Protein AF-Q17NT8-F1 (afdb_monomer_lite)

Organism: Aedes aegypti (NCBI:txid7159)

Foldseek 3Di:
DDDDDDDDDDDDDPDDDDPVVVVVVVVVVVVVVVVVVVPPPDDDDDDDDDDDDDDDDDPDPPPPDDDPDPDDDDDDDDPPPPVVVVQCVLQVQLVVDVVLVVLQVQLCVVVVHPVLNSCSNNCPPVSVVVSVCCVPVNPDD

Radius of gyration: 32.35 Å; chains: 1; bounding box: 75×52×110 Å

Sequence (141 aa):
MKGISGGRYVKQVHHTLPGASVRLLGVLLLICLLVSTVEVSARPSDAAKPREATSSVDHRSDSVPVSHHNHKRSADENDYGDYFDDEYLHIRRCYEDEDVNELCQRCSKVTKSAIVFPMCCSNEDDTMDWCKAYVYYGIQN

pLDDT: mean 70.12, std 21.96, range [34.41, 98.19]

Secondary structure (DSSP, 8-state):
---------------PPPTHHHHHHHHHHHHHHHHHTTS---------------------------------------TTSSTTHHHHHHHHHHHH-HHHHHHHHHHHHHHT-TTHHHHHHHTGGGHHHHHHHHHHH----

Structure (mmCIF, N/CA/C/O backbone):
data_AF-Q17NT8-F1
#
_entry.id   AF-Q17NT8-F1
#
loop_
_atom_site.group_PDB
_atom_site.id
_atom_site.type_symbol
_atom_site.label_atom_id
_atom_site.label_alt_id
_atom_site.label_comp_id
_atom_site.label_asym_id
_atom_site.label_entity_id
_atom_site.label_seq_id
_atom_site.pdbx_PDB_ins_code
_atom_site.Cartn_x
_atom_site.Cartn_y
_atom_site.Cartn_z
_atom_site.occupancy
_atom_site.B_iso_or_equiv
_atom_site.auth_seq_id
_atom_site.auth_comp_id
_atom_site.auth_asym_id
_atom_site.auth_atom_id
_atom_site.pdbx_PDB_model_num
ATOM 1 N N . MET A 1 1 ? -47.546 12.580 71.188 1.00 34.81 1 MET A N 1
ATOM 2 C CA . MET A 1 1 ? -47.789 11.293 71.875 1.00 34.81 1 MET A CA 1
ATOM 3 C C . MET A 1 1 ? -47.605 10.159 70.870 1.00 34.81 1 MET A C 1
ATOM 5 O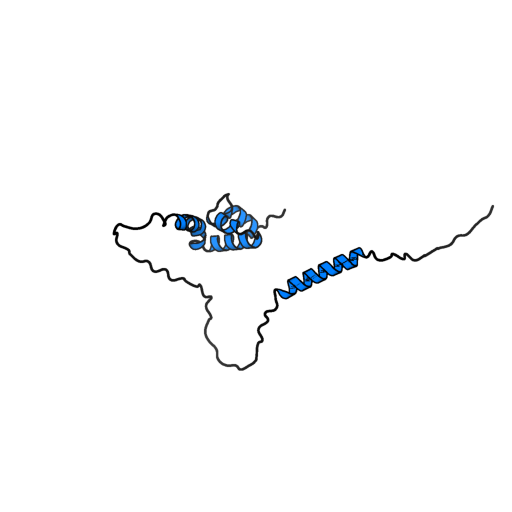 O . MET A 1 1 ? -48.212 10.224 69.819 1.00 34.81 1 MET A O 1
ATOM 9 N N . LYS A 1 2 ? -46.710 9.220 71.214 1.00 40.41 2 LYS A N 1
ATOM 10 C CA . LYS A 1 2 ? -46.534 7.807 70.804 1.00 40.41 2 LYS A CA 1
ATOM 11 C C . LYS A 1 2 ? -46.946 7.287 69.410 1.00 40.41 2 LYS A C 1
ATOM 13 O O . LYS A 1 2 ? -48.120 7.268 69.069 1.00 40.41 2 LYS A O 1
ATOM 18 N N . GLY A 1 3 ? -45.970 6.601 68.799 1.00 34.41 3 GLY A N 1
ATOM 19 C CA . GLY A 1 3 ? -46.140 5.400 67.965 1.00 34.41 3 GLY A CA 1
ATOM 20 C C . GLY A 1 3 ? -45.467 5.515 66.586 1.00 34.41 3 GLY A C 1
ATOM 21 O O . GLY A 1 3 ? -45.469 6.602 66.036 1.00 34.41 3 GLY A O 1
ATOM 22 N N . ILE A 1 4 ? -44.869 4.506 65.938 1.00 39.41 4 ILE A N 1
ATOM 23 C CA . ILE A 1 4 ? -44.655 3.065 66.177 1.00 39.41 4 ILE A CA 1
ATOM 24 C C . ILE A 1 4 ? -43.460 2.628 65.285 1.00 39.41 4 ILE A C 1
ATOM 26 O O . ILE A 1 4 ? -43.213 3.220 64.239 1.00 39.41 4 ILE A O 1
ATOM 30 N N . SER A 1 5 ? -42.746 1.594 65.737 1.00 48.81 5 SER A N 1
ATOM 31 C CA . SER A 1 5 ? -41.755 0.730 65.072 1.00 48.81 5 SER A CA 1
ATOM 32 C C . SER A 1 5 ? -41.837 0.492 63.554 1.00 48.81 5 SER A C 1
ATOM 34 O O . SER A 1 5 ? -42.912 0.332 62.990 1.00 48.81 5 SER A O 1
ATOM 36 N N . GLY A 1 6 ? -40.668 0.199 62.972 1.00 39.44 6 GLY A N 1
ATOM 37 C CA . GLY A 1 6 ? -40.493 -0.663 61.791 1.00 39.44 6 GLY A CA 1
ATOM 38 C C . GLY A 1 6 ? -39.056 -0.529 61.278 1.00 39.44 6 GLY A C 1
ATOM 39 O O . GLY A 1 6 ? -38.671 0.537 60.829 1.00 39.44 6 GLY A O 1
ATOM 40 N N . GLY A 1 7 ? -38.137 -1.476 61.463 1.00 40.62 7 GLY A N 1
ATOM 41 C CA . GLY A 1 7 ? -38.224 -2.869 61.031 1.00 40.62 7 GLY A CA 1
ATOM 42 C C . GLY A 1 7 ? -37.404 -3.002 59.742 1.00 40.62 7 GLY A C 1
ATOM 43 O O . GLY A 1 7 ? -37.854 -2.590 58.683 1.00 40.62 7 GLY A O 1
ATOM 44 N N . ARG A 1 8 ? -36.166 -3.509 59.829 1.00 48.34 8 ARG A N 1
ATOM 45 C CA . ARG A 1 8 ? -35.312 -3.779 58.659 1.00 48.34 8 ARG A CA 1
ATOM 46 C C . ARG A 1 8 ? -35.899 -4.967 57.893 1.00 48.34 8 ARG A C 1
ATOM 48 O O . ARG A 1 8 ? -35.871 -6.083 58.402 1.00 48.34 8 ARG A O 1
ATOM 55 N N . TYR A 1 9 ? -36.391 -4.739 56.680 1.00 49.81 9 TYR A N 1
ATOM 56 C CA . TYR A 1 9 ? -36.785 -5.809 55.765 1.00 49.81 9 TYR A CA 1
ATOM 57 C C . TYR A 1 9 ? -35.678 -5.992 54.728 1.00 49.81 9 TYR A C 1
ATOM 59 O O . TYR A 1 9 ? -35.537 -5.192 53.809 1.00 49.81 9 TYR A O 1
ATOM 67 N N . VAL A 1 10 ? -34.881 -7.049 54.879 1.00 50.53 10 VAL A N 1
ATOM 68 C CA . VAL A 1 10 ? -34.118 -7.616 53.764 1.00 50.53 10 VAL A CA 1
ATOM 69 C C . VAL A 1 10 ? -35.029 -8.665 53.140 1.00 50.53 10 VAL A C 1
ATOM 71 O O . VAL A 1 10 ? -35.396 -9.631 53.809 1.00 50.53 10 VAL A O 1
ATOM 74 N N . LYS A 1 11 ? -35.438 -8.472 51.885 1.00 47.47 11 LYS A N 1
ATOM 75 C CA . LYS A 1 11 ? -36.150 -9.498 51.118 1.00 47.47 11 LYS A CA 1
ATOM 76 C C . LYS A 1 11 ? -35.497 -9.666 49.753 1.00 47.47 11 LYS A C 1
ATOM 78 O O . LYS A 1 11 ? -35.242 -8.697 49.048 1.00 47.47 11 LYS A O 1
ATOM 83 N N . GLN A 1 12 ? -35.183 -10.928 49.483 1.00 42.12 12 GLN A N 1
ATOM 84 C CA . GLN A 1 12 ? -34.477 -11.468 48.330 1.00 42.12 12 GLN A CA 1
ATOM 85 C C . GLN A 1 12 ? -35.003 -10.934 47.002 1.00 42.12 12 GLN A C 1
ATOM 87 O O . GLN A 1 12 ? -36.208 -10.920 46.755 1.00 42.12 12 GLN A O 1
ATOM 92 N N . VAL A 1 13 ? -34.069 -10.601 46.115 1.00 45.03 13 VAL A N 1
ATOM 93 C CA . VAL A 1 13 ? -34.364 -10.284 44.725 1.00 45.03 13 VAL A CA 1
ATOM 94 C C . VAL A 1 13 ? -34.259 -11.578 43.922 1.00 45.03 13 VAL A C 1
ATOM 96 O O . VAL A 1 13 ? -33.178 -12.012 43.535 1.00 45.03 13 VAL A O 1
ATOM 99 N N . HIS A 1 14 ? -35.393 -12.249 43.740 1.00 47.59 14 HIS A N 1
ATOM 100 C CA . HIS A 1 14 ? -35.512 -13.365 42.810 1.00 47.59 14 HIS A CA 1
ATOM 101 C C . HIS A 1 14 ? -35.673 -12.768 41.403 1.00 47.59 14 HIS A C 1
ATOM 103 O O . HIS A 1 14 ? -36.779 -12.413 41.001 1.00 47.59 14 HIS A O 1
ATOM 109 N N . HIS A 1 15 ? -34.569 -12.600 40.671 1.00 45.94 15 HIS A N 1
ATOM 110 C CA . HIS A 1 15 ? -34.621 -12.256 39.250 1.00 45.94 15 HIS A CA 1
ATOM 111 C C . HIS A 1 15 ? -34.542 -13.530 38.411 1.00 45.94 15 HIS A C 1
ATOM 113 O O . HIS A 1 15 ? -33.501 -14.168 38.272 1.00 45.94 15 HIS A O 1
ATOM 119 N N . THR A 1 16 ? -35.698 -13.893 37.872 1.00 48.53 16 THR A N 1
ATOM 120 C CA . THR A 1 16 ? -35.925 -14.875 36.816 1.00 48.53 16 THR A CA 1
ATOM 121 C C . THR A 1 16 ? -34.963 -14.627 35.648 1.00 48.53 16 THR A C 1
ATOM 123 O O . THR A 1 16 ? -34.938 -13.527 35.094 1.00 48.53 16 THR A O 1
ATOM 126 N N . LEU A 1 17 ? -34.161 -15.632 35.274 1.00 54.56 17 LEU A N 1
ATOM 127 C CA . LEU A 1 17 ? -33.253 -15.553 34.126 1.00 54.56 17 LEU A CA 1
ATOM 128 C C . LEU A 1 17 ? -34.047 -15.299 32.827 1.00 54.56 17 LEU A C 1
ATOM 130 O O . LEU A 1 17 ? -34.965 -16.065 32.523 1.00 54.56 17 LEU A O 1
ATOM 134 N N . PRO A 1 18 ? -33.688 -14.292 32.010 1.00 51.53 18 PRO A N 1
ATOM 135 C CA . PRO A 1 18 ? -34.292 -14.110 30.698 1.00 51.53 18 PRO A CA 1
ATOM 136 C C . PRO A 1 18 ? -33.750 -15.170 29.726 1.00 51.53 18 PRO A C 1
ATOM 138 O O . PRO A 1 18 ? -32.565 -15.189 29.390 1.00 51.53 18 PRO A O 1
ATOM 141 N N . GLY A 1 19 ? -34.632 -16.037 29.220 1.00 55.44 19 GLY A N 1
ATOM 142 C CA . GLY A 1 19 ? -34.324 -17.091 28.237 1.00 55.44 19 GLY A CA 1
ATOM 143 C C . GLY A 1 19 ? -33.730 -16.609 26.900 1.00 55.44 19 GLY A C 1
ATOM 144 O O . GLY A 1 19 ? -33.328 -17.432 26.079 1.00 55.44 19 GLY A O 1
ATOM 145 N N . ALA A 1 20 ? -33.613 -15.294 26.685 1.00 55.84 20 ALA A N 1
ATOM 146 C CA . ALA A 1 20 ? -32.848 -14.705 25.584 1.00 55.84 20 ALA A CA 1
ATOM 147 C C . ALA A 1 20 ? -31.336 -14.978 25.708 1.00 55.84 20 ALA A C 1
ATOM 149 O O . ALA A 1 20 ? -30.657 -15.147 24.697 1.00 55.84 20 ALA A O 1
ATOM 150 N N . SER A 1 21 ? -30.828 -15.102 26.941 1.00 60.84 21 SER A N 1
ATOM 151 C CA . SER A 1 21 ? -29.410 -15.365 27.208 1.00 60.84 21 SER A CA 1
ATOM 152 C C . SER A 1 21 ? -28.991 -16.751 26.712 1.00 60.84 21 SER A C 1
ATOM 154 O O . SER A 1 21 ? -27.958 -16.889 26.073 1.00 60.84 21 SER A O 1
ATOM 156 N N . VAL A 1 22 ? -29.840 -17.772 26.887 1.00 61.78 22 VAL A N 1
ATOM 157 C CA . VAL A 1 22 ? -29.529 -19.158 26.486 1.00 61.78 22 VAL A CA 1
ATOM 158 C C . VAL A 1 22 ? -29.419 -19.301 24.968 1.00 61.78 22 VAL A C 1
ATOM 160 O O . VAL A 1 22 ? -28.540 -20.003 24.476 1.00 61.78 22 VAL A O 1
ATOM 163 N N . ARG A 1 23 ? -30.278 -18.603 24.212 1.00 71.06 23 ARG A N 1
ATOM 164 C CA . ARG A 1 23 ? -30.209 -18.601 22.743 1.00 71.06 23 ARG A CA 1
ATOM 165 C C . ARG A 1 23 ? -28.952 -17.893 22.247 1.00 71.06 23 ARG A C 1
ATOM 167 O O . ARG A 1 23 ? -28.292 -18.406 21.353 1.00 71.06 23 ARG A O 1
ATOM 174 N N . LEU A 1 24 ? -28.596 -16.764 22.858 1.00 74.19 24 LEU A N 1
ATOM 175 C CA . LEU A 1 24 ? -27.390 -16.017 22.504 1.00 74.19 24 LEU A CA 1
ATOM 176 C C . LEU A 1 24 ? -26.110 -16.783 22.875 1.00 74.19 24 LEU A C 1
ATOM 178 O O . LEU A 1 24 ? -25.213 -16.893 22.048 1.00 74.19 24 LEU A O 1
ATOM 182 N N . LEU A 1 25 ? -26.057 -17.383 24.069 1.00 77.00 25 LEU A N 1
ATOM 183 C CA . LEU A 1 25 ? -24.977 -18.279 24.498 1.00 77.00 25 LEU A CA 1
ATOM 184 C C . LEU A 1 25 ? -24.846 -19.488 23.567 1.00 77.00 25 LEU A C 1
ATOM 186 O O . LEU A 1 25 ? -23.733 -19.847 23.205 1.00 77.00 25 LEU A O 1
ATOM 190 N N . GLY A 1 26 ? -25.960 -20.084 23.132 1.00 83.31 26 GLY A N 1
ATOM 191 C CA . GLY A 1 26 ? -25.948 -21.186 22.169 1.00 83.31 26 GLY A CA 1
ATOM 192 C C . GLY A 1 26 ? -25.373 -20.783 20.809 1.00 83.31 26 GLY A C 1
ATOM 193 O O . GLY A 1 26 ? -24.552 -21.506 20.251 1.00 83.31 26 GLY A O 1
ATOM 194 N N . VAL A 1 27 ? -25.747 -19.605 20.301 1.00 86.75 27 VAL A N 1
ATOM 195 C CA . VAL A 1 27 ? -25.202 -19.062 19.045 1.00 86.75 27 VAL A CA 1
ATOM 196 C C . VAL A 1 27 ? -23.712 -18.736 19.185 1.00 86.75 27 VAL A C 1
ATOM 198 O O . VAL A 1 27 ? -22.933 -19.099 18.310 1.00 86.75 27 VAL A O 1
ATOM 201 N N . LEU A 1 28 ? -23.292 -18.126 20.297 1.00 84.12 28 LEU A N 1
ATOM 202 C CA . LEU A 1 28 ? -21.880 -17.836 20.568 1.00 84.12 28 LEU A CA 1
ATOM 203 C C . LEU A 1 28 ? -21.041 -19.118 20.670 1.00 84.12 28 LEU A C 1
ATOM 205 O O . LEU A 1 28 ? -19.974 -19.189 20.068 1.00 84.12 28 LEU A O 1
ATOM 209 N N . LEU A 1 29 ? -21.540 -20.155 21.352 1.00 83.62 29 LEU A N 1
ATOM 210 C CA . LEU A 1 29 ? -20.868 -21.456 21.435 1.00 83.62 29 LEU A CA 1
ATOM 211 C C . LEU A 1 29 ? -20.754 -22.136 20.063 1.00 83.62 29 LEU A C 1
ATOM 213 O O . LEU A 1 29 ? -19.698 -22.679 19.749 1.00 83.62 29 LEU A O 1
ATOM 217 N N . LEU A 1 30 ? -21.795 -22.071 19.224 1.00 85.00 30 LEU A N 1
ATOM 218 C CA . LEU A 1 30 ? -21.744 -22.588 17.852 1.00 85.00 30 LEU A CA 1
ATOM 219 C C . LEU A 1 30 ? -20.701 -21.853 17.004 1.00 85.00 30 LEU A C 1
ATOM 221 O O . LEU A 1 30 ? -19.917 -22.500 16.315 1.00 85.00 30 LEU A O 1
ATOM 225 N N . ILE A 1 31 ? -20.642 -20.521 17.090 1.00 86.56 31 ILE A N 1
ATOM 226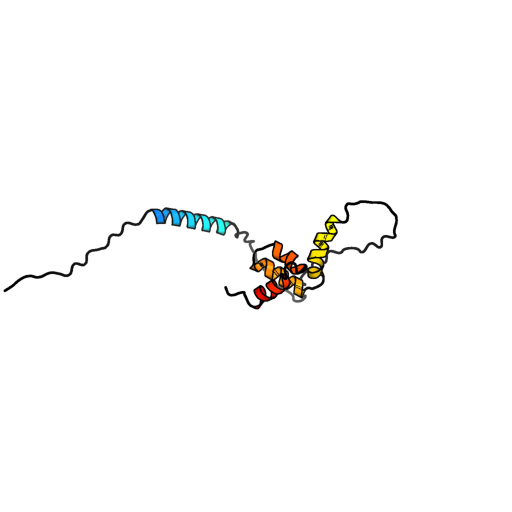 C CA . ILE A 1 31 ? -19.634 -19.720 16.384 1.00 86.56 31 ILE A CA 1
ATOM 227 C C . ILE A 1 31 ? -18.220 -20.105 16.854 1.00 86.56 31 ILE A C 1
ATOM 229 O O . ILE A 1 31 ? -17.353 -20.352 16.019 1.00 86.56 31 ILE A O 1
ATOM 233 N N . CYS A 1 32 ? -17.986 -20.244 18.164 1.00 82.19 32 CYS A N 1
ATOM 234 C CA . CYS A 1 32 ? -16.689 -20.666 18.708 1.00 82.19 32 CYS A CA 1
ATOM 235 C C . CYS A 1 32 ? -16.267 -22.069 18.242 1.00 82.19 32 CYS A C 1
ATOM 237 O O . CYS A 1 32 ? -15.095 -22.282 17.924 1.00 82.19 32 CYS A O 1
ATOM 239 N N . LEU A 1 33 ? -17.202 -23.022 18.174 1.00 80.88 33 LEU A N 1
ATOM 240 C CA . LEU A 1 33 ? -16.927 -24.372 17.675 1.00 80.88 33 LEU A CA 1
ATOM 241 C C . LEU A 1 33 ? -16.572 -24.362 16.184 1.00 80.88 33 LEU A C 1
ATOM 243 O O . LEU A 1 33 ? -15.592 -24.991 15.798 1.00 80.88 33 LEU A O 1
ATOM 247 N N . LEU A 1 34 ? -17.307 -23.606 15.361 1.00 78.25 34 LEU A N 1
ATOM 248 C CA . LEU A 1 34 ? -17.019 -23.487 13.928 1.00 78.25 34 LEU A CA 1
ATOM 249 C C . LEU A 1 34 ? -15.640 -22.858 13.677 1.00 78.25 34 LEU A C 1
ATOM 251 O O . LEU A 1 34 ? -14.883 -23.374 12.859 1.00 78.25 34 LEU A O 1
ATOM 255 N N . VAL A 1 35 ? -15.264 -21.820 14.433 1.00 75.94 35 VAL A N 1
ATOM 256 C CA . VAL A 1 35 ? -13.930 -21.193 14.341 1.00 75.94 35 VAL A CA 1
ATOM 257 C C . VAL A 1 35 ? -12.817 -22.157 14.769 1.00 75.94 35 VAL A C 1
ATOM 259 O O . VAL A 1 35 ? -11.750 -22.174 14.163 1.00 75.94 35 VAL A O 1
ATOM 262 N N . SER A 1 36 ? -13.074 -23.017 15.758 1.00 68.31 36 SER A N 1
ATOM 263 C CA . SER A 1 36 ? -12.086 -23.989 16.255 1.00 68.31 36 SER A CA 1
ATOM 264 C C . SER A 1 36 ? -11.821 -25.140 15.271 1.00 68.31 36 SER A C 1
ATOM 266 O O . SER A 1 36 ? -10.745 -25.731 15.296 1.00 68.31 36 SER A O 1
ATOM 268 N N . THR A 1 37 ? -12.767 -25.459 14.377 1.00 62.25 37 THR A N 1
ATOM 269 C CA . THR A 1 37 ? -12.570 -26.498 13.344 1.00 62.25 37 THR A CA 1
ATOM 270 C C . THR A 1 37 ? -11.659 -26.071 12.192 1.00 62.25 37 THR A C 1
ATOM 272 O O . THR A 1 37 ? -11.229 -26.924 11.418 1.00 62.25 37 THR A O 1
ATOM 275 N N . VAL A 1 38 ? -11.324 -24.780 12.086 1.00 58.69 38 VAL A N 1
ATOM 276 C CA . VAL A 1 38 ? -10.476 -24.253 11.003 1.00 58.69 38 VAL A CA 1
ATOM 277 C C . VAL A 1 38 ? -8.971 -24.435 11.297 1.00 58.69 38 VAL A C 1
ATOM 279 O O . VAL A 1 38 ? -8.162 -24.305 10.387 1.00 58.69 38 VAL A O 1
ATOM 282 N N . GLU A 1 39 ? -8.575 -24.815 12.525 1.00 58.09 39 GLU A N 1
ATOM 283 C CA . GLU A 1 39 ? -7.161 -24.855 12.967 1.00 58.09 39 GLU A CA 1
ATOM 284 C C . GLU A 1 39 ? -6.704 -26.154 13.676 1.00 58.09 39 GLU A C 1
ATOM 286 O O . GLU A 1 39 ? -5.837 -26.128 14.546 1.00 58.09 39 GLU A O 1
ATOM 291 N N . VAL A 1 40 ? -7.195 -27.340 13.292 1.00 53.91 40 VAL A N 1
ATOM 292 C CA . VAL A 1 40 ? -6.571 -28.603 13.759 1.00 53.91 40 VAL A CA 1
ATOM 293 C C . VAL A 1 40 ? -6.199 -29.508 12.589 1.00 53.91 40 VAL A C 1
ATOM 295 O O . VAL A 1 40 ? -6.791 -30.555 12.354 1.00 53.91 40 VAL A O 1
ATOM 298 N N . SER A 1 41 ? -5.143 -29.120 11.875 1.00 49.59 41 SER A N 1
ATOM 299 C CA . SER A 1 41 ? -4.270 -30.065 11.170 1.00 49.59 41 SER A CA 1
ATOM 300 C C . SER A 1 41 ? -2.967 -30.207 11.964 1.00 49.59 41 SER A C 1
ATOM 302 O O . SER A 1 41 ? -1.899 -29.780 11.525 1.00 49.59 41 SER A O 1
ATOM 304 N N . ALA A 1 42 ? -3.048 -30.785 13.165 1.00 51.56 42 ALA A N 1
ATOM 305 C CA . ALA A 1 42 ? -1.866 -31.153 13.939 1.00 51.56 42 ALA A CA 1
ATOM 306 C C . ALA A 1 42 ? -1.215 -32.402 13.315 1.00 51.56 42 ALA A C 1
ATOM 308 O O . ALA A 1 42 ? -1.769 -33.499 13.374 1.00 51.56 42 ALA A O 1
ATOM 309 N N . ARG A 1 43 ? -0.040 -32.238 12.694 1.00 51.91 43 ARG A N 1
ATOM 310 C CA . ARG A 1 43 ? 0.827 -33.358 12.282 1.00 51.91 43 ARG A CA 1
ATOM 311 C C . ARG A 1 43 ? 1.441 -34.019 13.532 1.00 51.91 43 ARG A C 1
ATOM 313 O O . ARG A 1 43 ? 1.925 -33.283 14.392 1.00 51.91 43 ARG A O 1
ATOM 320 N N . PRO A 1 44 ? 1.473 -35.361 13.648 1.00 48.09 44 PRO A N 1
ATOM 321 C CA . PRO A 1 44 ? 2.139 -36.034 14.758 1.00 48.09 44 PRO A CA 1
ATOM 322 C C . PRO A 1 44 ? 3.657 -36.105 14.527 1.00 48.09 44 PRO A C 1
ATOM 324 O O . PRO A 1 44 ? 4.113 -36.416 13.427 1.00 48.09 44 PRO A O 1
ATOM 327 N N . SER A 1 45 ? 4.428 -35.818 15.578 1.00 48.59 45 SER A N 1
ATOM 328 C CA . SER A 1 45 ? 5.879 -36.019 15.642 1.00 48.59 45 SER A CA 1
ATOM 329 C C . SER A 1 45 ? 6.174 -37.330 16.369 1.00 48.59 45 SER A C 1
ATOM 331 O O . SER A 1 45 ? 5.946 -37.413 17.575 1.00 48.59 45 SER A O 1
ATOM 333 N N . ASP A 1 46 ? 6.712 -38.320 15.658 1.00 53.56 46 ASP A N 1
ATOM 334 C CA . ASP A 1 46 ? 7.315 -39.519 16.250 1.00 53.56 46 ASP A CA 1
ATOM 335 C C . ASP A 1 46 ? 8.846 -39.398 16.324 1.00 53.56 46 ASP A C 1
ATOM 337 O O . ASP A 1 46 ? 9.497 -38.696 15.549 1.00 53.56 46 ASP A O 1
ATOM 341 N N . ALA A 1 47 ? 9.403 -40.045 17.343 1.00 50.44 47 ALA A N 1
ATOM 342 C CA . ALA A 1 47 ? 10.647 -39.694 18.012 1.00 50.44 47 ALA A CA 1
ATOM 343 C C . ALA A 1 47 ? 11.952 -40.299 17.438 1.00 50.44 47 ALA A C 1
ATOM 345 O O . ALA A 1 47 ? 11.992 -41.429 16.968 1.00 50.44 47 ALA A O 1
ATOM 346 N N . ALA A 1 48 ? 13.041 -39.554 17.695 1.00 46.31 48 ALA A N 1
ATOM 347 C CA . ALA A 1 48 ? 14.397 -39.983 18.088 1.00 46.31 48 ALA A CA 1
ATOM 348 C C . ALA A 1 48 ? 15.353 -40.670 17.079 1.00 46.31 48 ALA A C 1
ATOM 350 O O . ALA A 1 48 ? 15.212 -41.848 16.773 1.00 46.31 48 ALA A O 1
ATOM 351 N N . LYS A 1 49 ? 16.489 -40.005 16.774 1.00 40.12 49 LYS A N 1
ATOM 352 C CA . LYS A 1 49 ? 17.842 -40.278 17.345 1.00 40.12 49 LYS A CA 1
ATOM 353 C C . LYS A 1 49 ? 18.893 -39.266 16.804 1.00 40.12 49 LYS A C 1
ATOM 355 O O . LYS A 1 49 ? 18.751 -38.833 15.666 1.00 40.12 49 LYS A O 1
ATOM 360 N N . PRO A 1 50 ? 19.930 -38.866 17.581 1.00 58.12 50 PRO A N 1
ATOM 361 C CA . PRO A 1 50 ? 20.832 -37.769 17.225 1.00 58.12 50 PRO A CA 1
ATOM 362 C C . PRO A 1 50 ? 22.111 -38.252 16.535 1.00 58.12 50 PRO A C 1
ATOM 364 O O . PRO A 1 50 ? 22.612 -39.323 16.891 1.00 58.12 50 PRO A O 1
ATOM 367 N N . ARG A 1 51 ? 22.679 -37.408 15.659 1.00 47.22 51 ARG A N 1
ATOM 368 C CA . ARG A 1 51 ? 24.102 -37.015 15.636 1.00 47.22 51 ARG A CA 1
ATOM 369 C C . ARG A 1 51 ? 24.443 -36.141 14.415 1.00 47.22 51 ARG A C 1
ATOM 371 O O . ARG A 1 51 ? 23.968 -36.386 13.317 1.00 47.22 51 ARG A O 1
ATOM 378 N N . GLU A 1 52 ? 25.360 -35.216 14.687 1.00 37.25 52 GLU A N 1
ATOM 379 C CA . GLU A 1 52 ? 26.301 -34.533 13.783 1.00 37.25 52 GLU A CA 1
ATOM 380 C C . GLU A 1 52 ? 25.909 -33.143 13.278 1.00 37.25 52 GLU A C 1
ATOM 382 O O . GLU A 1 52 ? 24.803 -32.862 12.832 1.00 37.25 52 GLU A O 1
ATOM 387 N N . ALA A 1 53 ? 26.871 -32.249 13.486 1.00 48.59 53 ALA A N 1
ATOM 388 C CA . ALA A 1 53 ? 26.821 -30.832 13.228 1.00 48.59 53 ALA A CA 1
ATOM 389 C C . ALA A 1 53 ? 26.919 -30.522 11.727 1.00 48.59 53 ALA A C 1
ATOM 391 O O . ALA A 1 53 ? 27.326 -31.359 10.925 1.00 48.59 53 ALA A O 1
ATOM 392 N N . THR A 1 54 ? 26.710 -29.236 11.443 1.00 44.62 54 THR A N 1
ATOM 393 C CA . THR A 1 54 ? 27.051 -28.469 10.236 1.00 44.62 54 THR A CA 1
ATOM 394 C C . THR A 1 54 ? 25.914 -28.197 9.249 1.00 44.62 54 THR A C 1
ATOM 396 O O . THR A 1 54 ? 25.104 -29.056 8.927 1.00 44.62 54 THR A O 1
ATOM 399 N N . SER A 1 55 ? 25.959 -26.955 8.753 1.00 40.16 55 SER A N 1
ATOM 400 C CA . SER A 1 55 ? 25.275 -26.395 7.586 1.00 40.16 55 SER A CA 1
ATOM 401 C C . SER A 1 55 ? 23.883 -25.790 7.799 1.00 40.16 55 SER A C 1
ATOM 403 O O . SER A 1 55 ? 22.864 -26.469 7.795 1.00 40.16 55 SER A O 1
ATOM 405 N N . SER A 1 56 ? 23.902 -24.462 7.950 1.00 47.22 56 SER A N 1
ATOM 406 C CA . SER A 1 56 ? 23.068 -23.461 7.270 1.00 47.22 56 SER A CA 1
ATOM 407 C C . SER A 1 56 ? 21.898 -24.000 6.439 1.00 47.22 56 SER A C 1
ATOM 409 O O . SER A 1 56 ? 22.111 -24.769 5.502 1.00 47.22 56 SER A O 1
ATOM 411 N N . VAL A 1 57 ? 20.684 -23.530 6.734 1.00 45.25 57 VAL A N 1
ATOM 412 C CA . VAL A 1 57 ? 19.522 -23.689 5.852 1.00 45.25 57 VAL A CA 1
ATOM 413 C C . VAL A 1 57 ? 19.080 -22.302 5.410 1.00 45.25 57 VAL A C 1
ATOM 415 O O . VAL A 1 57 ? 18.609 -21.496 6.211 1.00 45.25 57 VAL A O 1
ATOM 418 N N . ASP A 1 58 ? 19.303 -22.050 4.128 1.00 38.19 58 ASP A N 1
ATOM 419 C CA . ASP A 1 58 ? 18.929 -20.865 3.377 1.00 38.19 58 ASP A CA 1
ATOM 420 C C . ASP A 1 58 ? 17.413 -20.610 3.402 1.00 38.19 58 ASP A C 1
ATOM 422 O O . ASP A 1 58 ? 16.598 -21.516 3.191 1.00 38.19 58 ASP A O 1
ATOM 426 N N . HIS A 1 59 ? 17.028 -19.344 3.595 1.00 46.47 59 HIS A N 1
ATOM 427 C CA . HIS A 1 59 ? 15.707 -18.872 3.199 1.00 46.47 59 HIS A CA 1
ATOM 428 C C . HIS A 1 59 ? 15.645 -18.883 1.674 1.00 46.47 59 HIS A C 1
ATOM 430 O O . HIS A 1 59 ? 16.250 -18.064 0.988 1.00 46.47 59 HIS A O 1
ATOM 436 N N . ARG A 1 60 ? 14.929 -19.874 1.155 1.00 39.09 60 ARG A N 1
ATOM 437 C CA . ARG A 1 60 ? 14.633 -20.052 -0.258 1.00 39.09 60 ARG A CA 1
ATOM 438 C C . ARG A 1 60 ? 13.775 -18.886 -0.756 1.00 39.09 60 ARG A C 1
ATOM 440 O O . ARG A 1 60 ? 12.552 -18.933 -0.681 1.00 39.09 60 ARG A O 1
ATOM 447 N N . SER A 1 61 ? 14.431 -17.857 -1.280 1.00 46.97 61 SER A N 1
ATOM 448 C CA . SER A 1 61 ? 13.889 -17.077 -2.386 1.00 46.97 61 SER A CA 1
ATOM 449 C C . SER A 1 61 ? 13.672 -18.061 -3.532 1.00 46.97 61 SER A C 1
ATOM 451 O O . SER A 1 61 ? 14.642 -18.549 -4.111 1.00 46.97 61 SER A O 1
ATOM 453 N N . ASP A 1 62 ? 12.423 -18.422 -3.827 1.00 40.31 62 ASP A N 1
ATOM 454 C CA . ASP A 1 62 ? 12.106 -19.066 -5.102 1.00 40.31 62 ASP A CA 1
ATOM 455 C C . ASP A 1 62 ? 12.343 -18.017 -6.199 1.00 40.31 62 ASP A C 1
ATOM 457 O O . ASP A 1 62 ? 11.460 -17.263 -6.602 1.00 40.31 62 ASP A O 1
ATOM 461 N N . SER A 1 63 ? 13.593 -17.932 -6.646 1.00 43.69 63 SER A N 1
ATOM 462 C CA . SER A 1 63 ? 13.969 -17.302 -7.898 1.00 43.69 63 SER A CA 1
ATOM 463 C C . SER A 1 63 ? 13.345 -18.119 -9.024 1.00 43.69 63 SER A C 1
ATOM 465 O O . SER A 1 63 ? 13.856 -19.159 -9.438 1.00 43.69 63 SER A O 1
ATOM 467 N N . VAL A 1 64 ? 12.197 -17.656 -9.515 1.00 52.81 64 VAL A N 1
ATOM 468 C CA . VAL A 1 64 ? 11.655 -18.106 -10.797 1.00 52.81 64 VAL A CA 1
ATOM 469 C C . VAL A 1 64 ? 12.705 -17.772 -11.866 1.00 52.81 64 VAL A C 1
ATOM 471 O O . VAL A 1 64 ? 13.049 -16.598 -12.021 1.00 52.81 64 VAL A O 1
ATOM 474 N N . PRO A 1 65 ? 13.261 -18.751 -12.601 1.00 41.38 65 PRO A N 1
ATOM 475 C CA . PRO A 1 65 ? 14.243 -18.454 -13.626 1.00 41.38 65 PRO A CA 1
ATOM 476 C C . PRO A 1 65 ? 13.492 -18.002 -14.879 1.00 41.38 65 PRO A C 1
ATOM 478 O O . PRO A 1 65 ? 12.954 -18.829 -15.613 1.00 41.38 65 PRO A O 1
ATOM 481 N N . VAL A 1 66 ? 13.445 -16.695 -15.144 1.00 52.94 66 VAL A N 1
ATOM 482 C CA . VAL A 1 66 ? 12.960 -16.193 -16.436 1.00 52.94 66 VAL A CA 1
ATOM 483 C C . VAL A 1 66 ? 14.157 -15.976 -17.354 1.00 52.94 66 VAL A C 1
ATOM 485 O O . VAL A 1 66 ? 14.945 -15.045 -17.221 1.00 52.94 66 VAL A O 1
ATOM 488 N N . SER A 1 67 ? 14.298 -16.923 -18.275 1.00 40.69 67 SER A N 1
ATOM 489 C CA . SER A 1 67 ? 15.209 -16.898 -19.412 1.00 40.69 67 SER A CA 1
ATOM 490 C C . SER A 1 67 ? 14.969 -15.648 -20.269 1.00 40.69 67 SER A C 1
ATOM 492 O O . SER A 1 67 ? 13.914 -15.505 -20.889 1.00 40.69 67 SER A O 1
ATOM 494 N N . HIS A 1 68 ? 15.954 -14.750 -20.348 1.00 52.84 68 HIS A N 1
ATOM 495 C CA . HIS A 1 68 ? 15.958 -13.665 -21.329 1.00 52.84 68 HIS A CA 1
ATOM 496 C C . HIS A 1 68 ? 16.278 -14.233 -22.719 1.00 52.84 68 HIS A C 1
ATOM 498 O O . HIS A 1 68 ? 17.437 -14.306 -23.135 1.00 52.84 68 HIS A O 1
ATOM 504 N N . HIS A 1 69 ? 15.247 -14.644 -23.456 1.00 48.59 69 HIS A N 1
ATOM 505 C CA . HIS A 1 69 ? 15.393 -14.992 -24.864 1.00 48.59 69 HIS A CA 1
ATOM 506 C C . HIS A 1 69 ? 15.632 -13.724 -25.694 1.00 48.59 69 HIS A C 1
ATOM 508 O O . HIS A 1 69 ? 14.763 -12.870 -25.850 1.00 48.59 69 HIS A O 1
ATOM 514 N N . ASN A 1 70 ? 16.842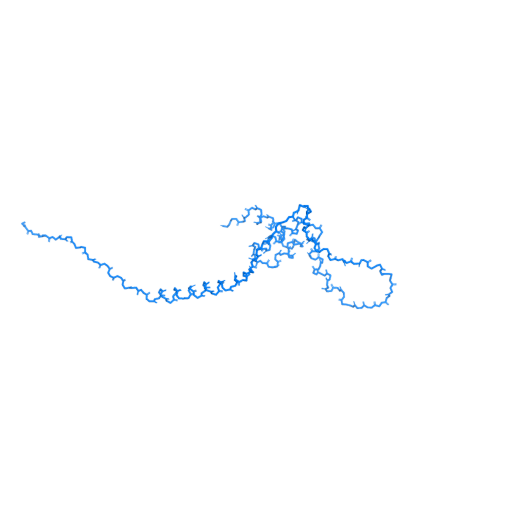 -13.614 -26.243 1.00 61.81 70 ASN A N 1
ATOM 515 C CA . ASN A 1 70 ? 17.205 -12.637 -27.263 1.00 61.81 70 ASN A CA 1
ATOM 516 C C . ASN A 1 70 ? 16.508 -13.016 -28.581 1.00 61.81 70 ASN A C 1
ATOM 518 O O . ASN A 1 70 ? 17.046 -13.791 -29.374 1.00 61.81 70 ASN A O 1
ATOM 522 N N . HIS A 1 71 ? 15.293 -12.505 -28.797 1.00 45.62 71 HIS A N 1
ATOM 523 C CA . HIS A 1 71 ? 14.580 -12.678 -30.058 1.00 45.62 71 HIS A CA 1
ATOM 524 C C . HIS A 1 71 ? 14.831 -11.504 -31.007 1.00 45.62 71 HIS A C 1
ATOM 526 O O . HIS A 1 71 ? 14.272 -10.412 -30.918 1.00 45.62 71 HIS A O 1
ATOM 532 N N . LYS A 1 72 ? 15.713 -11.789 -31.963 1.00 47.44 72 LYS A N 1
ATOM 533 C CA . LYS A 1 72 ? 15.889 -11.085 -33.229 1.00 47.44 72 LYS A CA 1
ATOM 534 C C . LYS A 1 72 ? 14.536 -10.935 -33.941 1.00 47.44 72 LYS A C 1
ATOM 536 O O . LYS A 1 72 ? 13.839 -11.923 -34.146 1.00 47.44 72 LYS A O 1
ATOM 541 N N . ARG A 1 73 ? 14.214 -9.695 -34.333 1.00 65.00 73 ARG A N 1
ATOM 542 C CA . ARG A 1 73 ? 13.001 -9.288 -35.069 1.00 65.00 73 ARG A CA 1
ATOM 543 C C . ARG A 1 73 ? 12.682 -10.234 -36.226 1.00 65.00 73 ARG A C 1
ATOM 545 O O . ARG A 1 73 ? 13.514 -10.426 -37.113 1.00 65.00 73 ARG A O 1
ATOM 552 N N . SER A 1 74 ? 11.454 -10.727 -36.265 1.00 45.50 74 SER A N 1
ATOM 553 C CA . SER A 1 74 ? 10.760 -11.179 -37.471 1.00 45.50 74 SER A CA 1
ATOM 554 C C . SER A 1 74 ? 9.275 -10.963 -37.223 1.00 45.50 74 SER A C 1
ATOM 556 O O . SER A 1 74 ? 8.755 -11.390 -36.202 1.00 45.50 74 SER A O 1
ATOM 558 N N . ALA A 1 75 ? 8.670 -10.177 -38.104 1.00 59.41 75 ALA A N 1
ATOM 559 C CA . ALA A 1 75 ? 7.294 -9.730 -38.036 1.00 59.41 75 ALA A CA 1
ATOM 560 C C . ALA A 1 75 ? 6.326 -10.901 -38.200 1.00 59.41 75 ALA A C 1
ATOM 562 O O . ALA A 1 75 ? 6.340 -11.534 -39.250 1.00 59.41 75 ALA A O 1
ATOM 563 N N . ASP A 1 76 ? 5.524 -11.138 -37.172 1.00 73.81 76 ASP A N 1
ATOM 564 C CA . ASP A 1 76 ? 4.110 -11.523 -37.167 1.00 73.81 76 ASP A CA 1
ATOM 565 C C . ASP A 1 76 ? 3.686 -11.541 -35.672 1.00 73.81 76 ASP A C 1
ATOM 567 O O . ASP A 1 76 ? 4.564 -11.458 -34.817 1.00 73.81 76 ASP A O 1
ATOM 571 N N . GLU A 1 77 ? 2.393 -11.652 -35.349 1.00 57.44 77 GLU A N 1
ATOM 572 C CA . GLU A 1 77 ? 1.880 -12.139 -34.040 1.00 57.44 77 GLU A CA 1
ATOM 573 C C . GLU A 1 77 ? 1.402 -11.120 -32.963 1.00 57.44 77 GLU A C 1
ATOM 575 O O . GLU A 1 77 ? 2.129 -10.684 -32.077 1.00 57.44 77 GLU A O 1
ATOM 580 N N . ASN A 1 78 ? 0.071 -10.926 -32.981 1.00 53.72 78 ASN A N 1
ATOM 581 C CA . ASN A 1 78 ? -0.865 -10.790 -31.848 1.00 53.72 78 ASN A CA 1
ATOM 582 C C . ASN A 1 78 ? -0.975 -9.446 -31.086 1.00 53.72 78 ASN A C 1
ATOM 584 O O . ASN A 1 78 ? -0.232 -9.157 -30.156 1.00 53.72 78 ASN A O 1
ATOM 588 N N . ASP A 1 79 ? -2.082 -8.745 -31.360 1.00 60.28 79 ASP A N 1
ATOM 589 C CA . ASP A 1 79 ? -2.741 -7.644 -30.612 1.00 60.28 79 ASP A CA 1
ATOM 590 C C . ASP A 1 79 ? -3.065 -7.955 -29.123 1.00 60.28 79 ASP A C 1
ATOM 592 O O . ASP A 1 79 ? -3.709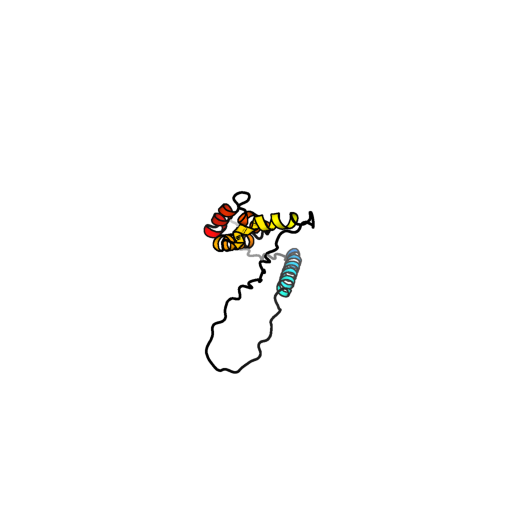 -7.185 -28.427 1.00 60.28 79 ASP A O 1
ATOM 596 N N . TYR A 1 80 ? -2.617 -9.099 -28.603 1.00 59.44 80 TYR A N 1
ATOM 597 C CA . TYR A 1 80 ? -2.990 -9.644 -27.293 1.00 59.44 80 TYR A CA 1
ATOM 598 C C . TYR A 1 80 ? -1.898 -9.474 -26.217 1.00 59.44 80 TYR A C 1
ATOM 600 O O . TYR A 1 80 ? -2.000 -10.058 -25.140 1.00 59.44 80 TYR A O 1
ATOM 608 N N . GLY A 1 81 ? -0.827 -8.728 -26.517 1.00 60.94 81 GLY A N 1
ATOM 609 C CA . GLY A 1 81 ? 0.330 -8.544 -25.627 1.00 60.94 81 GLY A CA 1
ATOM 610 C C . GLY A 1 81 ? 0.244 -7.357 -24.661 1.00 60.94 81 GLY A C 1
ATOM 611 O O . GLY A 1 81 ? 0.994 -7.329 -23.694 1.00 60.94 81 GLY A O 1
ATOM 612 N N . ASP A 1 82 ? -0.658 -6.402 -24.899 1.00 63.56 82 ASP A N 1
ATOM 613 C CA . ASP A 1 82 ? -0.725 -5.134 -24.148 1.00 63.56 82 ASP A CA 1
ATOM 614 C C . ASP A 1 82 ? -1.440 -5.283 -22.789 1.00 63.56 82 ASP A C 1
ATOM 616 O O . ASP A 1 82 ? -1.049 -4.685 -21.793 1.00 63.56 82 ASP A O 1
ATOM 620 N N . TYR A 1 83 ? -2.431 -6.178 -22.708 1.00 61.81 83 TYR A N 1
ATOM 621 C CA . TYR A 1 83 ? -3.277 -6.365 -21.516 1.00 61.81 83 TYR A CA 1
ATOM 622 C C . TYR A 1 83 ? -2.565 -6.998 -20.305 1.00 61.81 83 TYR A C 1
ATOM 624 O O . TYR A 1 83 ? -3.086 -6.991 -19.199 1.00 61.81 83 TYR A O 1
ATOM 632 N N . PHE A 1 84 ? -1.397 -7.610 -20.498 1.00 65.06 84 PHE A N 1
ATOM 633 C CA . PHE A 1 84 ? -0.613 -8.152 -19.381 1.00 65.06 84 PHE A CA 1
ATOM 634 C C . PHE A 1 84 ? 0.445 -7.168 -18.872 1.00 65.06 84 PHE A C 1
ATOM 636 O O . PHE A 1 84 ? 1.008 -7.385 -17.798 1.00 65.06 84 PHE A O 1
ATOM 643 N N . ASP A 1 85 ? 0.722 -6.103 -19.626 1.00 74.62 85 ASP A N 1
ATOM 644 C CA . ASP A 1 85 ? 1.784 -5.161 -19.290 1.00 74.62 85 ASP A CA 1
ATOM 645 C C . ASP A 1 85 ? 1.285 -4.109 -18.288 1.00 74.62 85 ASP A C 1
ATOM 647 O O . ASP A 1 85 ? 2.040 -3.714 -17.403 1.00 74.62 85 ASP A O 1
ATOM 651 N N . ASP A 1 86 ? 0.005 -3.713 -18.328 1.00 78.06 86 ASP A N 1
ATOM 652 C CA . ASP A 1 86 ? -0.519 -2.653 -17.454 1.00 78.06 86 ASP A CA 1
ATOM 653 C C . ASP A 1 86 ? -0.478 -3.022 -15.962 1.00 78.06 86 ASP A C 1
ATOM 655 O O . ASP A 1 86 ? 0.051 -2.254 -15.150 1.00 78.06 86 ASP A O 1
ATOM 659 N N . GLU A 1 87 ? -0.933 -4.227 -15.603 1.00 80.31 87 GLU A N 1
ATOM 660 C CA . GLU A 1 87 ? -0.916 -4.691 -14.214 1.00 80.31 87 GLU A CA 1
ATOM 661 C C . GLU A 1 87 ? 0.525 -4.873 -13.722 1.00 80.31 87 GLU A C 1
ATOM 663 O O . GLU A 1 87 ? 0.866 -4.463 -12.609 1.00 80.31 87 GLU A O 1
ATOM 668 N N . TYR A 1 88 ? 1.405 -5.417 -14.571 1.00 83.81 88 TYR A N 1
ATOM 669 C CA . TYR A 1 88 ? 2.812 -5.607 -14.229 1.00 83.81 88 TYR A CA 1
ATOM 670 C C . TYR A 1 88 ? 3.537 -4.273 -14.017 1.00 83.81 88 TYR A C 1
ATOM 672 O O . TYR A 1 88 ? 4.278 -4.116 -13.042 1.00 83.81 88 TYR A O 1
ATOM 680 N N . LEU A 1 89 ? 3.302 -3.284 -14.883 1.00 86.50 89 LEU A N 1
ATOM 681 C CA . LEU A 1 89 ? 3.878 -1.944 -14.760 1.00 86.50 89 LEU A CA 1
ATOM 682 C C . LEU A 1 89 ? 3.455 -1.262 -13.455 1.00 86.50 89 LEU A C 1
ATOM 684 O O . LEU A 1 89 ? 4.262 -0.553 -12.851 1.00 86.50 89 LEU A O 1
ATOM 688 N N . HIS A 1 90 ? 2.233 -1.521 -12.989 1.00 87.38 90 HIS A N 1
ATOM 689 C CA . HIS A 1 90 ? 1.691 -0.934 -11.768 1.00 87.38 90 HIS A CA 1
ATOM 690 C C . HIS A 1 90 ? 2.374 -1.460 -10.492 1.00 87.38 90 HIS A C 1
ATOM 692 O O . HIS A 1 90 ? 2.554 -0.716 -9.527 1.00 87.38 90 HIS A O 1
ATOM 698 N N . ILE A 1 91 ? 2.821 -2.721 -10.492 1.00 94.31 91 ILE A N 1
ATOM 699 C CA . ILE A 1 91 ? 3.500 -3.348 -9.342 1.00 94.31 91 ILE A CA 1
ATOM 700 C C . ILE A 1 91 ? 5.021 -3.453 -9.497 1.00 94.31 91 ILE A C 1
ATOM 702 O O . ILE A 1 91 ? 5.712 -3.818 -8.545 1.00 94.31 91 ILE A O 1
ATOM 706 N N . ARG A 1 92 ? 5.567 -3.088 -10.662 1.00 94.19 92 ARG A N 1
ATOM 707 C CA . ARG A 1 92 ? 6.997 -3.167 -10.994 1.00 94.19 92 ARG A CA 1
ATOM 708 C C . ARG A 1 92 ? 7.906 -2.580 -9.914 1.00 94.19 92 ARG A C 1
ATOM 710 O O . ARG A 1 92 ? 8.912 -3.188 -9.563 1.00 94.19 92 ARG A O 1
ATOM 717 N N . ARG A 1 93 ? 7.531 -1.434 -9.343 1.00 93.06 93 ARG A N 1
ATOM 718 C CA . ARG A 1 93 ? 8.309 -0.764 -8.292 1.00 93.06 93 ARG A CA 1
ATOM 719 C C . ARG A 1 93 ? 8.489 -1.631 -7.044 1.00 93.06 93 ARG A C 1
ATOM 721 O O . ARG A 1 93 ? 9.566 -1.635 -6.467 1.00 93.06 93 ARG A O 1
ATOM 728 N N . CYS A 1 94 ? 7.472 -2.403 -6.668 1.00 96.88 94 CYS A N 1
ATOM 729 C CA . CYS A 1 94 ? 7.550 -3.344 -5.551 1.00 96.88 94 CYS A CA 1
ATOM 730 C C . CYS A 1 94 ? 8.404 -4.585 -5.864 1.00 96.88 94 CYS A C 1
ATOM 732 O O . CYS A 1 94 ? 8.797 -5.294 -4.947 1.00 96.88 94 CYS A O 1
ATOM 734 N N . TYR A 1 95 ? 8.703 -4.879 -7.131 1.00 95.19 95 TYR A N 1
ATOM 735 C CA . TYR A 1 95 ? 9.669 -5.928 -7.478 1.00 95.19 95 TYR A CA 1
ATOM 736 C C . TYR A 1 95 ? 11.110 -5.415 -7.517 1.00 95.19 95 TYR A C 1
ATOM 738 O O . TYR A 1 95 ? 12.036 -6.185 -7.276 1.00 95.19 95 TYR A O 1
ATOM 746 N N . GLU A 1 96 ? 11.302 -4.135 -7.836 1.00 95.56 96 GLU A N 1
ATOM 747 C CA . GLU A 1 96 ? 12.624 -3.510 -7.942 1.00 95.56 96 GLU A CA 1
ATOM 748 C C . GLU A 1 96 ? 13.140 -2.970 -6.596 1.00 95.56 96 GLU A C 1
ATOM 750 O O . GLU A 1 96 ? 14.352 -2.899 -6.396 1.00 95.56 96 GLU A O 1
ATOM 755 N N . ASP A 1 97 ? 12.242 -2.615 -5.674 1.00 97.00 97 ASP A N 1
ATOM 756 C CA . ASP A 1 97 ? 12.556 -2.004 -4.380 1.00 97.00 97 ASP A CA 1
ATOM 757 C C . ASP A 1 97 ? 11.970 -2.840 -3.227 1.00 97.00 97 ASP A C 1
ATOM 759 O O . ASP A 1 97 ? 10.753 -2.895 -3.020 1.00 97.00 97 ASP A O 1
ATOM 763 N N . GLU A 1 98 ? 12.853 -3.516 -2.486 1.00 96.81 98 GLU A N 1
ATOM 764 C CA . GLU A 1 98 ? 12.492 -4.397 -1.367 1.00 96.81 98 GLU A CA 1
ATOM 765 C C . GLU A 1 98 ? 11.861 -3.627 -0.196 1.00 96.81 98 GLU A C 1
ATOM 767 O O . GLU A 1 98 ? 10.905 -4.119 0.409 1.00 96.81 98 GLU A O 1
ATOM 772 N N . ASP A 1 99 ? 12.316 -2.400 0.078 1.00 96.69 99 ASP A N 1
ATOM 773 C CA . ASP A 1 99 ? 11.783 -1.572 1.164 1.00 96.69 99 ASP A CA 1
ATOM 774 C C . ASP A 1 99 ? 10.347 -1.130 0.846 1.00 96.69 99 ASP A C 1
ATOM 776 O O . ASP A 1 99 ? 9.450 -1.183 1.698 1.00 96.69 99 ASP A O 1
ATOM 780 N N . VAL A 1 100 ? 10.100 -0.735 -0.409 1.00 97.12 100 VAL A N 1
ATOM 781 C CA . VAL A 1 100 ? 8.751 -0.412 -0.900 1.00 97.12 100 VAL A CA 1
ATOM 782 C C . VAL A 1 100 ? 7.859 -1.651 -0.867 1.00 97.12 100 VAL A C 1
ATOM 784 O O . VAL A 1 100 ? 6.718 -1.571 -0.407 1.00 97.12 100 VAL A O 1
ATOM 787 N N . ASN A 1 101 ? 8.374 -2.806 -1.288 1.00 98.06 101 ASN A N 1
ATOM 788 C CA . ASN A 1 101 ? 7.641 -4.067 -1.245 1.00 98.06 101 ASN A CA 1
ATOM 789 C C . ASN A 1 101 ? 7.192 -4.417 0.178 1.00 98.06 101 ASN A C 1
ATOM 791 O O . ASN A 1 101 ? 6.014 -4.686 0.421 1.00 9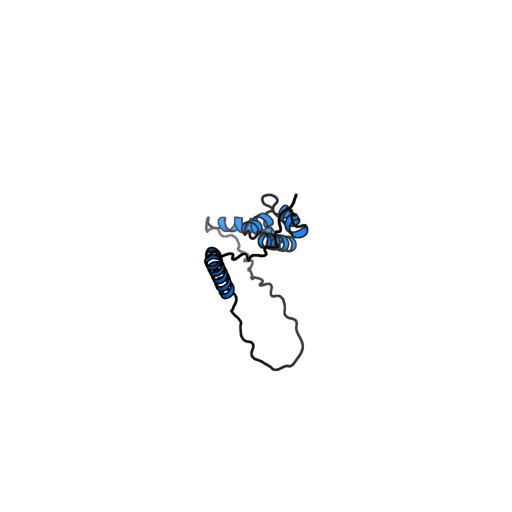8.06 101 ASN A O 1
ATOM 795 N N . GLU A 1 102 ? 8.120 -4.380 1.136 1.00 97.94 102 GLU A N 1
ATOM 796 C CA . GLU A 1 102 ? 7.847 -4.705 2.533 1.00 97.94 102 GLU A CA 1
ATOM 797 C C . GLU A 1 102 ? 6.800 -3.754 3.127 1.00 97.94 102 GLU A C 1
ATOM 799 O O . GLU A 1 102 ? 5.850 -4.193 3.790 1.00 97.94 102 GLU A O 1
ATOM 804 N N . LEU A 1 103 ? 6.934 -2.452 2.855 1.00 97.88 103 LEU A N 1
ATOM 805 C CA . LEU A 1 103 ? 5.969 -1.441 3.266 1.00 97.88 103 LEU A CA 1
ATOM 806 C C . LEU A 1 103 ? 4.571 -1.745 2.712 1.00 97.88 103 LEU A C 1
ATOM 808 O O . LEU A 1 103 ? 3.608 -1.808 3.483 1.00 97.88 103 LEU A O 1
ATOM 812 N N . CYS A 1 104 ? 4.454 -1.943 1.398 1.00 98.19 104 CYS A N 1
ATOM 813 C CA . CYS A 1 104 ? 3.171 -2.146 0.732 1.00 98.19 104 CYS A CA 1
ATOM 814 C C . CYS A 1 104 ? 2.515 -3.474 1.142 1.00 98.19 104 CYS A C 1
ATOM 816 O O . CYS A 1 104 ? 1.309 -3.504 1.413 1.00 98.19 104 CYS A O 1
ATOM 818 N N . GLN A 1 105 ? 3.290 -4.554 1.300 1.00 97.75 105 GLN A N 1
ATOM 819 C CA . GLN A 1 105 ? 2.792 -5.828 1.834 1.00 97.75 105 GLN A CA 1
ATOM 820 C C . GLN A 1 105 ? 2.268 -5.673 3.262 1.00 97.75 105 GLN A C 1
ATOM 822 O O . GLN A 1 105 ? 1.163 -6.124 3.583 1.00 97.75 105 GLN A O 1
ATOM 827 N N . ARG A 1 106 ? 3.038 -5.011 4.137 1.00 97.50 106 ARG A N 1
ATOM 828 C CA . ARG A 1 106 ? 2.631 -4.776 5.525 1.00 97.50 106 ARG A CA 1
ATOM 829 C C . ARG A 1 106 ? 1.357 -3.944 5.572 1.00 97.50 106 ARG A C 1
ATOM 831 O O . ARG A 1 106 ? 0.432 -4.330 6.283 1.00 97.50 106 ARG A O 1
ATOM 838 N N . CYS A 1 107 ? 1.289 -2.869 4.790 1.00 97.69 107 CYS A N 1
ATOM 839 C CA . CYS A 1 107 ? 0.143 -1.970 4.705 1.00 97.69 107 CYS A CA 1
ATOM 840 C C . CYS A 1 107 ? -1.136 -2.693 4.248 1.00 97.69 107 CYS A C 1
ATOM 842 O O . CYS A 1 107 ? -2.161 -2.633 4.932 1.00 97.69 107 CYS A O 1
ATOM 844 N N . SER A 1 108 ? -1.076 -3.463 3.157 1.00 97.50 108 SER A N 1
ATOM 845 C CA . SER A 1 108 ? -2.216 -4.264 2.686 1.00 97.50 108 SER A CA 1
ATOM 846 C C . SER A 1 108 ? -2.671 -5.288 3.734 1.00 97.50 108 SER A C 1
ATOM 848 O O . SER A 1 108 ? -3.868 -5.433 4.002 1.00 97.50 108 SER A O 1
ATOM 850 N N . LYS A 1 109 ? -1.720 -5.931 4.425 1.00 96.69 109 LYS A N 1
ATOM 851 C CA . LYS A 1 109 ? -2.017 -6.894 5.492 1.00 96.69 109 LYS A CA 1
ATOM 852 C C . LYS A 1 109 ? -2.739 -6.257 6.679 1.00 96.69 109 LYS A C 1
ATOM 854 O O . LYS A 1 109 ? -3.721 -6.822 7.160 1.00 96.69 109 LYS A O 1
ATOM 859 N N . VAL A 1 110 ? -2.265 -5.111 7.176 1.00 95.12 110 VAL A N 1
ATOM 860 C CA . VAL A 1 110 ? -2.858 -4.475 8.368 1.00 95.12 110 VAL A CA 1
ATOM 861 C C . VAL A 1 110 ? -4.218 -3.843 8.076 1.00 95.12 110 VAL A C 1
ATOM 863 O O . VAL A 1 110 ? -5.117 -3.917 8.912 1.00 95.12 110 VAL A O 1
ATOM 866 N N . THR A 1 111 ? -4.400 -3.301 6.872 1.00 95.88 111 THR A N 1
ATOM 867 C CA . THR A 1 111 ? -5.676 -2.725 6.414 1.00 95.88 111 THR A CA 1
ATOM 868 C C . THR A 1 111 ? -6.693 -3.778 6.004 1.00 95.88 111 THR A C 1
ATOM 870 O O . THR A 1 111 ? -7.887 -3.489 5.961 1.00 95.88 111 THR A O 1
ATOM 873 N N . LYS A 1 112 ? -6.228 -5.004 5.726 1.00 96.19 112 LYS A N 1
ATOM 874 C CA . LYS A 1 112 ? -7.032 -6.118 5.205 1.00 96.19 112 LYS A CA 1
ATOM 875 C C . LYS A 1 112 ? -7.684 -5.777 3.863 1.00 96.19 112 LYS A C 1
ATOM 877 O O . LYS A 1 112 ? -8.766 -6.272 3.555 1.00 96.19 112 LYS A O 1
ATOM 882 N N . SER A 1 113 ? -7.026 -4.928 3.077 1.00 95.44 113 SER A N 1
ATOM 883 C CA . SER A 1 113 ? -7.504 -4.472 1.778 1.00 95.44 113 SER A CA 1
ATOM 884 C C . SER A 1 113 ? -6.514 -4.873 0.688 1.00 95.44 113 SER A C 1
ATOM 886 O O . SER A 1 113 ? -5.358 -4.443 0.687 1.00 95.44 113 SER A O 1
ATOM 888 N N . ALA A 1 114 ? -6.964 -5.720 -0.241 1.00 94.44 114 ALA A N 1
ATOM 889 C CA . ALA A 1 114 ? -6.124 -6.238 -1.321 1.00 94.44 114 ALA A CA 1
ATOM 890 C C . ALA A 1 114 ? -5.749 -5.158 -2.350 1.00 94.44 114 ALA A C 1
ATOM 892 O O . ALA A 1 114 ? -4.658 -5.216 -2.902 1.00 94.44 114 ALA A O 1
ATOM 893 N N . ILE A 1 115 ? -6.603 -4.145 -2.553 1.00 95.44 115 ILE A N 1
ATOM 894 C CA . ILE A 1 115 ? -6.346 -3.038 -3.493 1.00 95.44 115 ILE A CA 1
ATOM 895 C C . ILE A 1 115 ? -5.247 -2.083 -2.998 1.00 95.44 115 ILE A C 1
ATOM 897 O O . ILE A 1 115 ? -4.608 -1.403 -3.790 1.00 95.44 115 ILE A O 1
ATOM 901 N N . VAL A 1 116 ? -4.969 -2.067 -1.690 1.00 97.31 116 VAL A N 1
ATOM 902 C CA . VAL A 1 116 ? -3.926 -1.203 -1.115 1.00 97.31 116 VAL A CA 1
ATOM 903 C C . VAL A 1 116 ? -2.535 -1.602 -1.600 1.00 97.31 116 VAL A C 1
ATOM 905 O O . VAL A 1 116 ? -1.684 -0.734 -1.734 1.00 97.31 116 VAL A O 1
ATOM 908 N N . PHE A 1 117 ? -2.287 -2.886 -1.884 1.00 97.50 117 PHE A N 1
ATOM 909 C CA . PHE A 1 117 ? -0.983 -3.321 -2.383 1.00 97.50 117 PHE A CA 1
ATOM 910 C C . PHE A 1 117 ? -0.637 -2.699 -3.751 1.00 97.50 117 PHE A C 1
ATOM 912 O O . PHE A 1 117 ? 0.351 -1.967 -3.803 1.00 97.50 117 PHE A O 1
ATOM 919 N N . PRO A 1 118 ? -1.428 -2.904 -4.828 1.00 96.50 118 PRO A N 1
ATOM 920 C CA . PRO A 1 118 ? -1.133 -2.301 -6.125 1.00 96.50 118 PRO A CA 1
ATOM 921 C C . PRO A 1 118 ? -1.126 -0.767 -6.071 1.00 96.50 118 PRO A C 1
ATOM 923 O O . PRO A 1 118 ? -0.161 -0.176 -6.550 1.00 96.50 118 PRO A O 1
ATOM 926 N N . MET A 1 119 ? -2.085 -0.125 -5.386 1.00 96.75 119 MET A N 1
ATOM 927 C CA . MET A 1 119 ? -2.089 1.343 -5.259 1.00 96.75 119 MET A CA 1
ATOM 928 C C . MET A 1 119 ? -0.866 1.880 -4.502 1.00 96.75 119 MET A C 1
ATOM 930 O O . MET A 1 119 ? -0.342 2.943 -4.819 1.00 96.75 119 MET A O 1
ATOM 934 N N . CYS A 1 120 ? -0.365 1.145 -3.506 1.00 98.06 120 CYS A N 1
ATOM 935 C CA . CYS A 1 120 ? 0.872 1.503 -2.815 1.00 98.06 120 CYS A CA 1
ATOM 936 C C . CYS A 1 120 ? 2.096 1.372 -3.736 1.00 98.06 120 CYS A C 1
ATOM 938 O O . CYS A 1 120 ? 2.950 2.258 -3.733 1.00 98.06 120 CYS A O 1
ATOM 940 N N . CYS A 1 121 ? 2.171 0.313 -4.551 1.00 97.69 121 CYS A N 1
ATOM 941 C CA . CYS A 1 121 ? 3.290 0.082 -5.469 1.00 97.69 121 CYS A CA 1
ATOM 942 C C . CYS A 1 121 ? 3.396 1.150 -6.566 1.00 97.69 121 CYS A C 1
ATOM 944 O O . CYS A 1 121 ? 4.501 1.581 -6.906 1.00 97.69 121 CYS A O 1
ATOM 946 N N . SER A 1 122 ? 2.260 1.611 -7.086 1.00 95.88 122 SER A N 1
ATOM 947 C CA . SER A 1 122 ? 2.181 2.675 -8.093 1.00 95.88 122 SER A CA 1
ATOM 948 C C . SER A 1 122 ? 2.170 4.087 -7.502 1.00 95.88 122 SER A C 1
ATOM 950 O O . SER A 1 122 ? 2.335 5.062 -8.236 1.00 95.88 122 SER A O 1
ATOM 952 N N . ASN A 1 123 ? 2.012 4.200 -6.180 1.00 96.44 123 ASN A N 1
ATOM 953 C CA . ASN A 1 123 ? 1.686 5.441 -5.482 1.00 96.44 123 ASN A CA 1
ATOM 954 C C . ASN A 1 123 ? 0.437 6.145 -6.051 1.00 96.44 123 ASN A C 1
ATOM 956 O O . ASN A 1 123 ? 0.396 7.371 -6.161 1.00 96.44 123 ASN A O 1
ATOM 960 N N . GLU A 1 124 ? -0.579 5.369 -6.420 1.00 95.56 124 GLU A N 1
ATOM 961 C CA . GLU A 1 124 ? -1.906 5.885 -6.749 1.00 95.56 124 GLU A CA 1
ATOM 962 C C . GLU A 1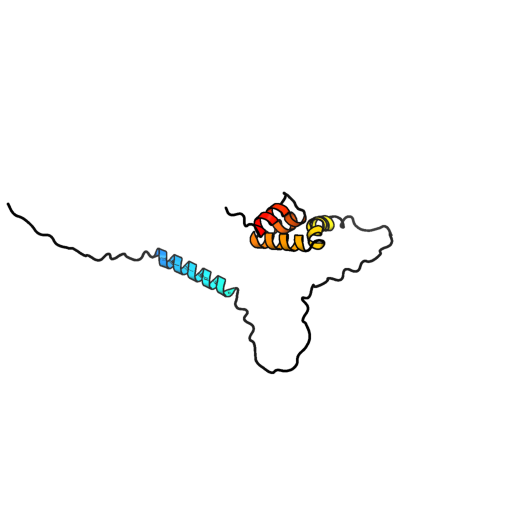 124 ? -2.530 6.539 -5.509 1.00 95.56 124 GLU A C 1
ATOM 964 O O . GLU A 1 124 ? -2.413 6.013 -4.400 1.00 95.56 124 GLU A O 1
ATOM 969 N N . ASP A 1 125 ? -3.150 7.710 -5.675 1.00 95.69 125 ASP A N 1
ATOM 970 C CA . ASP A 1 125 ? -3.776 8.490 -4.594 1.00 95.69 125 ASP A CA 1
ATOM 971 C C . ASP A 1 125 ? -2.874 8.741 -3.365 1.00 95.69 125 ASP A C 1
ATOM 973 O O . ASP A 1 125 ? -3.341 8.762 -2.225 1.00 95.69 125 ASP A O 1
ATOM 977 N N . ASP A 1 126 ? -1.562 8.899 -3.579 1.00 96.81 126 ASP A N 1
ATOM 978 C CA . ASP A 1 126 ? -0.555 9.053 -2.514 1.00 96.81 126 ASP A CA 1
ATOM 979 C C . ASP A 1 126 ? -0.573 7.899 -1.485 1.00 96.81 126 ASP A C 1
ATOM 981 O O . ASP A 1 126 ? -0.143 8.032 -0.330 1.00 96.81 126 ASP A O 1
ATOM 985 N N . THR A 1 127 ? -1.058 6.724 -1.906 1.00 97.38 127 THR A N 1
ATOM 986 C CA . THR A 1 127 ? -1.250 5.555 -1.040 1.00 97.38 127 THR A CA 1
ATOM 987 C C . THR A 1 127 ? 0.062 5.085 -0.421 1.00 97.38 127 THR A C 1
ATOM 989 O O . THR A 1 127 ? 0.057 4.605 0.712 1.00 97.38 127 THR A O 1
ATOM 992 N N . MET A 1 128 ? 1.206 5.255 -1.095 1.00 97.06 128 MET A N 1
ATOM 993 C CA . MET A 1 128 ? 2.505 4.902 -0.515 1.00 97.06 128 MET A CA 1
ATOM 994 C C . MET A 1 128 ? 2.802 5.756 0.724 1.00 97.06 128 MET A C 1
ATOM 996 O O . MET A 1 128 ? 3.244 5.230 1.747 1.00 97.06 128 MET A O 1
ATOM 1000 N N . ASP A 1 129 ? 2.555 7.064 0.661 1.00 96.56 129 ASP A N 1
ATOM 1001 C CA . ASP A 1 129 ? 2.829 7.975 1.774 1.00 96.56 129 ASP A CA 1
ATOM 1002 C C . ASP A 1 129 ? 1.826 7.787 2.913 1.00 96.56 129 ASP A C 1
ATOM 1004 O O . ASP A 1 129 ? 2.213 7.765 4.087 1.00 96.56 129 ASP A O 1
ATOM 1008 N N . TRP A 1 130 ? 0.562 7.518 2.577 1.00 96.81 130 TRP A N 1
ATOM 1009 C CA . TRP A 1 130 ? -0.424 7.065 3.553 1.00 96.81 130 TRP A CA 1
ATOM 1010 C C . TRP A 1 130 ? 0.014 5.764 4.240 1.00 96.81 130 TRP A C 1
ATOM 1012 O O . TRP A 1 130 ? -0.030 5.669 5.468 1.00 96.81 130 TRP A O 1
ATOM 1022 N N . CYS A 1 131 ? 0.512 4.786 3.478 1.00 97.38 131 CYS A N 1
ATOM 1023 C CA . CYS A 1 131 ? 1.020 3.527 4.012 1.00 97.38 131 CYS A CA 1
ATOM 1024 C C . CYS A 1 131 ? 2.220 3.735 4.936 1.00 97.38 131 CYS A C 1
ATOM 1026 O O . CYS A 1 131 ? 2.250 3.128 6.005 1.00 97.38 131 CYS A O 1
ATOM 1028 N N . LYS A 1 132 ? 3.173 4.618 4.598 1.00 96.06 132 LYS A N 1
ATOM 1029 C CA . LYS A 1 132 ? 4.280 4.982 5.505 1.00 96.06 132 LYS A CA 1
ATOM 1030 C C . LYS A 1 132 ? 3.740 5.516 6.824 1.00 96.06 132 LYS A C 1
ATOM 1032 O O . LYS A 1 132 ? 4.157 5.061 7.888 1.00 96.06 132 LYS A O 1
ATOM 1037 N N . ALA A 1 133 ? 2.792 6.448 6.757 1.00 94.69 133 ALA A N 1
ATOM 1038 C CA . ALA A 1 133 ? 2.219 7.045 7.951 1.00 94.69 133 ALA A CA 1
ATOM 1039 C C . ALA A 1 133 ? 1.463 6.014 8.805 1.00 94.69 133 ALA A C 1
ATOM 1041 O O . ALA A 1 133 ? 1.661 5.937 10.020 1.00 94.69 133 ALA A O 1
ATOM 1042 N N . TYR A 1 134 ? 0.638 5.184 8.166 1.00 94.38 134 TYR A N 1
ATOM 1043 C CA . TYR A 1 134 ? -0.181 4.173 8.826 1.00 94.38 134 TYR A CA 1
ATOM 1044 C C . TYR A 1 134 ? 0.654 3.064 9.462 1.00 94.38 134 TYR A C 1
ATOM 1046 O O . TYR A 1 134 ? 0.421 2.703 10.614 1.00 94.38 134 TYR A O 1
ATOM 1054 N N . VAL A 1 135 ? 1.649 2.549 8.741 1.00 94.50 135 VAL A N 1
ATOM 1055 C CA . VAL A 1 135 ? 2.498 1.446 9.196 1.00 94.50 135 VAL A CA 1
ATOM 1056 C C . VAL A 1 135 ? 3.455 1.879 10.305 1.00 94.50 135 VAL A C 1
ATOM 1058 O O . VAL A 1 135 ? 3.604 1.147 11.282 1.00 94.50 135 VAL A O 1
ATOM 1061 N N . TYR A 1 136 ? 4.118 3.032 10.166 1.00 89.12 136 TYR A N 1
ATOM 1062 C CA . TYR A 1 136 ? 5.179 3.425 11.099 1.00 89.12 136 TYR A CA 1
ATOM 1063 C C . TYR A 1 136 ? 4.683 4.218 12.301 1.00 89.12 136 TYR A C 1
ATOM 1065 O O . TYR A 1 136 ? 5.254 4.090 13.383 1.00 89.12 136 TYR A O 1
ATOM 1073 N N . TYR A 1 137 ? 3.638 5.027 12.134 1.00 88.56 137 TYR A N 1
ATOM 1074 C CA . TYR A 1 137 ? 3.153 5.891 13.209 1.00 88.56 137 TYR A CA 1
ATOM 1075 C C . TYR A 1 137 ? 1.821 5.426 13.790 1.00 88.56 137 TYR A C 1
ATOM 1077 O O . TYR A 1 137 ? 1.511 5.813 14.915 1.00 88.56 137 TYR A O 1
ATOM 1085 N N . GLY A 1 138 ? 1.080 4.568 13.073 1.00 79.88 138 GLY A N 1
ATOM 1086 C CA . GLY A 1 138 ? -0.271 4.150 13.436 1.00 79.88 138 GLY A CA 1
ATOM 1087 C C . GLY A 1 138 ? -1.203 5.355 13.426 1.00 79.88 138 GLY A C 1
ATOM 1088 O O . GLY A 1 138 ? -1.121 6.204 14.310 1.00 79.88 138 GLY A O 1
ATOM 1089 N N . ILE A 1 139 ? -2.102 5.468 12.444 1.00 67.50 139 ILE A N 1
ATOM 1090 C CA . ILE A 1 139 ? -3.087 6.560 12.470 1.00 67.50 139 ILE A CA 1
ATOM 1091 C C . ILE A 1 139 ? -3.997 6.318 13.685 1.00 67.50 139 ILE A C 1
ATOM 1093 O O . ILE A 1 139 ? -4.887 5.471 13.650 1.00 67.50 139 ILE A O 1
ATOM 1097 N N . GLN A 1 140 ? -3.708 7.009 14.790 1.00 60.16 140 GLN A N 1
ATOM 1098 C CA . GLN A 1 140 ? -4.544 7.046 15.982 1.00 60.16 140 GLN A CA 1
ATOM 1099 C C . GLN A 1 140 ? -5.760 7.894 15.635 1.00 60.16 140 GLN A C 1
ATOM 1101 O O . GLN A 1 140 ? -5.646 9.107 15.456 1.00 60.16 140 GLN A O 1
ATOM 1106 N N . ASN A 1 141 ? -6.895 7.226 15.475 1.00 46.25 141 ASN A N 1
ATOM 1107 C CA . ASN A 1 141 ? -8.191 7.863 15.299 1.00 46.25 141 ASN A CA 1
ATOM 1108 C C . ASN A 1 141 ? -8.883 8.068 16.647 1.00 46.25 141 ASN A C 1
ATOM 1110 O O . ASN A 1 141 ? -8.696 7.214 17.542 1.00 46.25 141 ASN A O 1
#